Protein AF-A0A925T6B7-F1 (afdb_monomer_lite)

Foldseek 3Di:
DDDDPPVVVVVVCVVVVVDDPDPPVADWDWDDDQFWIWIARPVPRATPDIATPPDPDRPFKDWDDLVRDDPVPSPHDTPIDGHD

Radius of gyration: 17.63 Å; chains: 1; bounding box: 48×32×37 Å

Sequence (84 aa):
MRSGNSLHLALLLLSLGLMKPGRTNGQQKELTNKRVSLKINIAGGAYTHFGFITESINPLSWKLSQKDMPVNNRNGAPFQGHFL

Structure (mmCIF, N/CA/C/O backbone):
data_AF-A0A925T6B7-F1
#
_entry.id   AF-A0A925T6B7-F1
#
loop_
_atom_site.group_PDB
_atom_site.id
_atom_site.type_symbol
_atom_site.label_atom_id
_atom_site.label_alt_id
_atom_site.label_comp_id
_atom_site.label_asym_id
_atom_site.label_entity_id
_atom_site.label_seq_id
_atom_site.pdbx_PDB_ins_code
_atom_site.Cartn_x
_atom_site.Cartn_y
_atom_site.Cartn_z
_atom_site.occupancy
_atom_site.B_iso_or_equiv
_atom_site.auth_seq_id
_atom_site.auth_comp_id
_atom_site.auth_asym_id
_atom_site.auth_atom_id
_atom_site.pdbx_PDB_model_num
ATOM 1 N N . MET A 1 1 ? 36.444 20.805 -1.565 1.00 42.03 1 MET A N 1
ATOM 2 C CA . MET A 1 1 ? 35.954 20.606 -2.949 1.00 42.03 1 MET A CA 1
ATOM 3 C C . MET A 1 1 ? 36.185 19.158 -3.377 1.00 42.03 1 MET A C 1
ATOM 5 O O . MET A 1 1 ? 3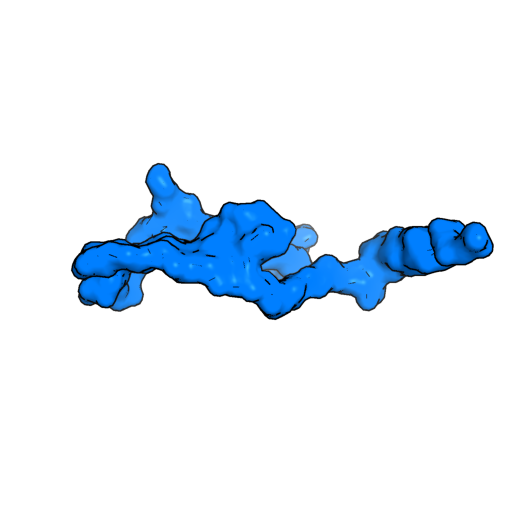7.284 18.832 -3.796 1.00 42.03 1 MET A O 1
ATOM 9 N N . ARG A 1 2 ? 35.198 18.265 -3.222 1.00 50.72 2 ARG A N 1
ATOM 10 C CA . ARG A 1 2 ? 35.219 16.897 -3.783 1.00 50.72 2 ARG A CA 1
ATOM 11 C C . ARG A 1 2 ? 33.777 16.416 -3.998 1.00 50.72 2 ARG A C 1
ATOM 13 O O . ARG A 1 2 ? 33.210 15.823 -3.094 1.00 50.72 2 ARG A O 1
ATOM 20 N N . SER A 1 3 ? 33.176 16.681 -5.161 1.00 52.06 3 SER A N 1
ATOM 21 C CA . SER A 1 3 ? 31.899 16.043 -5.551 1.00 52.06 3 SER A CA 1
ATOM 22 C C . SER A 1 3 ? 31.595 16.140 -7.059 1.00 52.06 3 SER A C 1
ATOM 24 O O . SER A 1 3 ? 30.486 16.487 -7.447 1.00 52.06 3 SER A O 1
ATOM 26 N N . GLY A 1 4 ? 32.572 15.866 -7.929 1.00 51.41 4 GLY A N 1
ATOM 27 C CA . GLY A 1 4 ? 32.334 15.794 -9.384 1.00 51.41 4 GLY A CA 1
ATOM 28 C C . GLY A 1 4 ? 32.090 14.367 -9.888 1.00 51.41 4 GLY A C 1
ATOM 29 O O . GLY A 1 4 ? 31.164 14.109 -10.648 1.00 51.41 4 GLY A O 1
ATOM 30 N N . ASN A 1 5 ? 32.880 13.406 -9.400 1.00 57.56 5 ASN A N 1
ATOM 31 C CA . ASN A 1 5 ? 32.976 12.087 -10.040 1.00 57.56 5 ASN A CA 1
ATOM 32 C C . ASN A 1 5 ? 31.900 11.078 -9.609 1.00 57.56 5 ASN A C 1
ATOM 34 O O . ASN A 1 5 ? 31.678 10.091 -10.302 1.00 57.56 5 ASN A O 1
ATOM 38 N N . SER A 1 6 ? 31.216 11.313 -8.487 1.00 60.28 6 SER A N 1
ATOM 39 C CA . SER A 1 6 ? 30.216 10.369 -7.962 1.00 60.28 6 SER A CA 1
ATOM 40 C C . SER A 1 6 ? 28.901 10.403 -8.758 1.00 60.28 6 SER A C 1
ATOM 42 O O . SER A 1 6 ? 28.267 9.373 -8.975 1.00 60.28 6 SER A O 1
ATOM 44 N N . LEU A 1 7 ? 28.515 11.580 -9.267 1.00 62.06 7 LEU A N 1
ATOM 45 C CA . LEU A 1 7 ? 27.232 11.766 -9.952 1.00 62.06 7 LEU A CA 1
ATOM 46 C C . LEU A 1 7 ? 27.233 11.175 -11.367 1.00 62.06 7 LEU A C 1
ATOM 48 O O . LEU A 1 7 ? 26.249 10.572 -11.785 1.00 62.06 7 LEU A O 1
ATOM 52 N N . HIS A 1 8 ? 28.344 11.315 -12.097 1.00 65.69 8 HIS A N 1
ATOM 53 C CA . HIS A 1 8 ? 28.486 10.738 -13.436 1.00 65.69 8 HIS A CA 1
ATOM 54 C C . HIS A 1 8 ? 28.543 9.213 -13.403 1.00 65.69 8 HIS A C 1
ATOM 56 O O . HIS A 1 8 ? 27.924 8.576 -14.248 1.00 65.69 8 HIS A O 1
ATOM 62 N N . LEU A 1 9 ? 29.198 8.624 -12.399 1.00 65.31 9 LEU A N 1
ATOM 63 C CA . LEU A 1 9 ? 29.225 7.172 -12.238 1.00 65.31 9 LEU A CA 1
ATOM 64 C C . LEU A 1 9 ? 27.831 6.622 -11.901 1.00 65.31 9 LEU A C 1
ATOM 66 O O . LEU A 1 9 ? 27.409 5.631 -12.485 1.00 65.31 9 LEU A O 1
ATOM 70 N N . ALA A 1 10 ? 27.078 7.306 -11.032 1.00 59.16 10 ALA A N 1
ATOM 71 C CA . ALA A 1 10 ? 25.699 6.937 -10.718 1.00 59.16 10 ALA A CA 1
ATOM 72 C C . ALA A 1 10 ? 24.770 7.038 -11.943 1.00 59.16 10 ALA A C 1
ATOM 74 O O . ALA A 1 10 ? 23.982 6.125 -12.183 1.00 59.16 10 ALA A O 1
ATOM 75 N N . LEU A 1 11 ? 24.890 8.101 -12.751 1.00 62.00 11 LEU A N 1
ATOM 76 C CA . LEU A 1 11 ? 24.112 8.257 -13.988 1.00 62.00 11 LEU A CA 1
ATOM 77 C C . LEU A 1 11 ? 24.450 7.180 -15.027 1.00 62.00 11 LEU A C 1
ATOM 79 O O . LEU A 1 11 ? 23.546 6.650 -15.668 1.00 62.00 11 LEU A O 1
ATOM 83 N N . LEU A 1 12 ? 25.734 6.837 -15.165 1.00 67.81 12 LEU A N 1
ATOM 84 C CA . LEU A 1 12 ? 26.199 5.786 -16.071 1.00 67.81 12 LEU A CA 1
ATOM 85 C C . LEU A 1 12 ? 25.702 4.400 -15.625 1.00 67.81 12 LEU A C 1
ATOM 87 O O . LEU A 1 12 ? 25.297 3.583 -16.442 1.00 67.81 12 LEU A O 1
ATOM 91 N N . LEU A 1 13 ? 25.681 4.133 -14.317 1.00 57.56 13 LEU A N 1
ATOM 92 C CA . LEU A 1 13 ? 25.164 2.877 -13.765 1.00 57.56 13 LEU A CA 1
ATOM 93 C C . LEU A 1 13 ? 23.633 2.771 -13.884 1.00 57.56 13 LEU A C 1
ATOM 95 O O . LEU A 1 13 ? 23.118 1.669 -14.078 1.00 57.56 13 LEU A O 1
ATOM 99 N N . LEU A 1 14 ? 22.908 3.893 -13.810 1.00 54.84 14 LEU A N 1
ATOM 100 C CA . LEU A 1 14 ? 21.466 3.971 -14.082 1.00 54.84 14 LEU A CA 1
ATOM 101 C C . LEU A 1 14 ? 21.151 3.748 -15.570 1.00 54.84 14 LEU A C 1
ATOM 103 O O . LEU A 1 14 ? 20.228 2.997 -15.881 1.00 54.84 14 LEU A O 1
ATOM 107 N N . SER A 1 15 ? 21.924 4.342 -16.488 1.00 61.16 15 SER A N 1
ATOM 108 C CA . SER A 1 15 ? 21.717 4.173 -17.936 1.00 61.16 15 SER A CA 1
ATOM 109 C C . SER A 1 15 ? 22.096 2.776 -18.439 1.00 61.16 15 SER A C 1
ATOM 111 O O . SER A 1 15 ? 21.470 2.272 -19.367 1.00 61.16 15 SER A O 1
ATOM 113 N N . LEU A 1 16 ? 23.060 2.118 -17.787 1.00 66.38 16 LEU A N 1
ATOM 114 C CA . LEU A 1 16 ? 23.450 0.728 -18.053 1.00 66.38 16 LEU A CA 1
ATOM 115 C C . LEU A 1 16 ? 22.559 -0.307 -17.337 1.00 66.38 16 LEU A C 1
ATOM 117 O O . LEU A 1 16 ? 22.796 -1.507 -17.463 1.00 66.38 16 LEU A O 1
ATOM 121 N N . GLY A 1 17 ? 21.560 0.123 -16.555 1.00 49.59 17 GLY A N 1
ATOM 122 C CA . GLY A 1 17 ? 20.675 -0.772 -15.794 1.00 49.59 17 GLY A CA 1
ATOM 123 C C . GLY A 1 17 ? 21.358 -1.538 -14.649 1.00 49.59 17 GLY A C 1
ATOM 124 O O . GLY A 1 17 ? 20.743 -2.420 -14.048 1.00 49.59 17 GLY A O 1
ATOM 125 N N . LEU A 1 18 ? 22.611 -1.199 -14.328 1.00 53.59 18 LEU A N 1
ATOM 126 C CA . LEU A 1 18 ? 23.421 -1.790 -13.254 1.00 53.59 18 LEU A CA 1
ATOM 127 C C . LEU A 1 18 ? 23.054 -1.229 -11.869 1.00 53.59 18 LEU A C 1
ATOM 129 O O . LEU A 1 18 ? 23.333 -1.855 -10.850 1.00 53.59 18 LEU A O 1
ATOM 133 N N . MET A 1 19 ? 22.372 -0.081 -11.829 1.00 38.50 19 MET A N 1
ATOM 134 C CA . MET A 1 19 ? 21.654 0.433 -10.664 1.00 38.50 19 MET A CA 1
ATOM 135 C C . MET A 1 19 ? 20.154 0.435 -10.952 1.00 38.50 19 MET A C 1
ATOM 137 O O . MET A 1 19 ? 19.647 1.270 -11.698 1.00 38.50 19 MET A O 1
ATOM 141 N N . LYS A 1 20 ? 19.410 -0.461 -10.299 1.00 52.25 20 LYS A N 1
ATOM 142 C CA . LYS A 1 20 ? 17.971 -0.248 -10.106 1.00 52.25 20 LYS A CA 1
ATOM 143 C C . LYS A 1 20 ? 17.827 0.843 -9.045 1.00 52.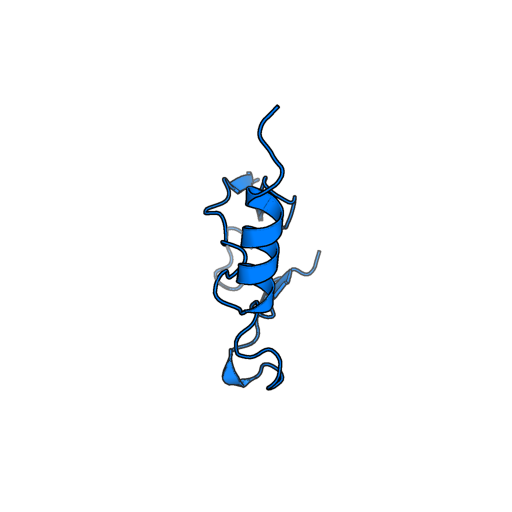25 20 LYS A C 1
ATOM 145 O O . LYS A 1 20 ? 18.562 0.762 -8.057 1.00 52.25 20 LYS A O 1
ATOM 150 N N . PRO A 1 21 ? 16.929 1.839 -9.195 1.00 50.03 21 PRO A N 1
ATOM 151 C CA . PRO A 1 21 ? 16.621 2.739 -8.093 1.00 50.03 21 PRO A CA 1
ATOM 152 C C . PRO A 1 21 ? 16.277 1.854 -6.903 1.00 50.03 21 PRO A C 1
ATOM 154 O O . PRO A 1 21 ? 15.325 1.070 -6.948 1.00 50.03 21 PRO A O 1
ATOM 157 N N . GLY A 1 22 ? 17.150 1.884 -5.897 1.00 46.19 22 GLY A N 1
ATOM 158 C CA . GLY A 1 22 ? 16.977 1.074 -4.714 1.00 46.19 22 GLY A CA 1
ATOM 159 C C . GLY A 1 22 ? 15.607 1.421 -4.171 1.00 46.19 22 GLY A C 1
ATOM 160 O O . GLY A 1 22 ? 15.344 2.583 -3.860 1.00 46.19 22 GLY A O 1
ATOM 161 N N . ARG A 1 23 ? 14.722 0.425 -4.078 1.00 52.66 23 ARG A N 1
ATOM 162 C CA . ARG A 1 23 ? 13.615 0.503 -3.138 1.00 52.66 23 ARG A CA 1
ATOM 163 C C . ARG A 1 23 ? 14.313 0.651 -1.801 1.00 52.66 23 ARG A C 1
ATOM 165 O O . ARG A 1 23 ? 14.764 -0.339 -1.229 1.00 52.66 23 ARG A O 1
ATOM 172 N N . THR A 1 24 ? 14.501 1.892 -1.359 1.00 49.59 24 THR A N 1
ATOM 173 C CA . THR A 1 24 ? 14.880 2.141 0.017 1.00 49.59 24 THR A CA 1
ATOM 174 C C . THR A 1 24 ? 13.880 1.330 0.819 1.00 49.59 24 THR A C 1
ATOM 176 O O . THR A 1 24 ? 12.686 1.282 0.487 1.00 49.59 24 THR A O 1
ATOM 179 N N . ASN A 1 25 ? 14.366 0.610 1.822 1.00 55.69 25 ASN A N 1
ATOM 180 C CA . ASN A 1 25 ? 13.501 0.082 2.862 1.00 55.69 25 ASN A CA 1
ATOM 181 C C . ASN A 1 25 ? 13.007 1.326 3.622 1.00 55.69 25 ASN A C 1
ATOM 183 O O . ASN A 1 25 ? 13.524 1.695 4.670 1.00 55.69 25 ASN A O 1
ATOM 187 N N . GLY A 1 26 ? 12.185 2.117 2.927 1.00 62.62 26 GLY A N 1
ATOM 188 C CA . GLY A 1 26 ? 11.877 3.489 3.242 1.00 62.62 26 GLY A CA 1
ATOM 189 C C . GLY A 1 26 ? 11.055 3.413 4.491 1.00 62.62 26 GLY A C 1
ATOM 190 O O . GLY A 1 26 ? 10.041 2.712 4.500 1.00 62.62 26 GLY A O 1
ATOM 191 N N . GLN A 1 27 ? 11.536 4.064 5.545 1.00 82.06 27 GLN A N 1
ATOM 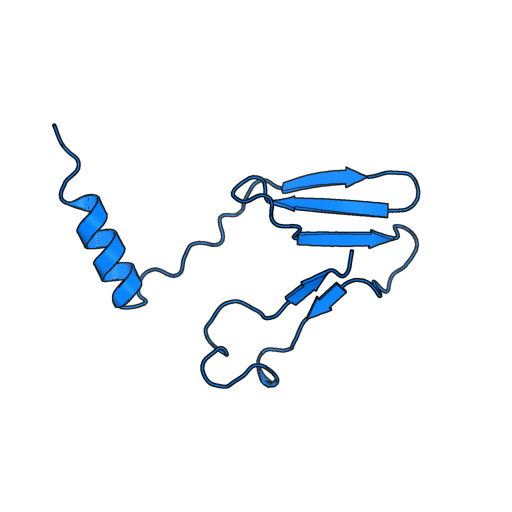192 C CA . GLN A 1 27 ? 10.789 4.181 6.781 1.00 82.06 27 GLN A CA 1
ATOM 193 C C . GLN A 1 27 ? 9.337 4.525 6.427 1.00 82.06 27 GLN A C 1
ATOM 195 O O . GLN A 1 27 ? 9.063 5.466 5.679 1.00 82.06 27 GLN A O 1
ATOM 200 N N . GLN A 1 28 ? 8.413 3.682 6.869 1.00 90.25 28 GLN A N 1
ATOM 201 C CA . GLN A 1 28 ? 6.997 3.895 6.627 1.00 90.25 28 GLN A CA 1
ATOM 202 C C . GLN A 1 28 ? 6.392 4.548 7.856 1.00 90.25 28 GLN A C 1
ATOM 204 O O . GLN A 1 28 ? 6.721 4.188 8.988 1.00 90.25 28 GLN A O 1
ATOM 209 N N . LYS A 1 29 ? 5.489 5.497 7.629 1.00 93.56 29 LYS A N 1
ATOM 210 C CA . LYS A 1 29 ? 4.597 5.990 8.669 1.00 93.56 29 LYS A CA 1
ATOM 211 C C . LYS A 1 29 ? 3.237 5.345 8.469 1.00 93.56 29 LYS A C 1
ATOM 213 O O . LYS A 1 29 ? 2.712 5.344 7.357 1.00 93.56 29 LYS A O 1
ATOM 218 N N . GLU A 1 30 ? 2.690 4.802 9.546 1.00 94.06 30 GLU A N 1
ATOM 219 C CA . GLU A 1 30 ? 1.331 4.280 9.576 1.00 94.06 30 GLU A CA 1
ATOM 220 C C . GLU A 1 30 ? 0.423 5.272 10.303 1.00 94.06 30 GLU A C 1
ATOM 222 O O . GLU A 1 30 ? 0.749 5.749 11.392 1.00 94.06 30 GLU A O 1
ATOM 227 N N . LEU A 1 31 ? -0.700 5.595 9.668 1.00 93.31 31 LEU A N 1
ATOM 228 C CA . LEU A 1 31 ? -1.810 6.337 10.244 1.00 93.31 31 LEU A CA 1
ATOM 229 C C . LEU A 1 31 ? -2.986 5.373 10.341 1.00 93.31 31 LEU A C 1
ATOM 231 O O . LEU A 1 31 ? -3.355 4.741 9.354 1.00 93.31 31 LEU A O 1
ATOM 235 N N . THR A 1 32 ? -3.569 5.247 11.526 1.00 95.25 32 THR A N 1
ATOM 236 C CA . THR A 1 32 ? -4.635 4.277 11.774 1.00 95.25 32 THR A CA 1
ATOM 237 C C . THR A 1 32 ? -5.736 4.883 12.630 1.00 95.25 32 THR A C 1
ATOM 239 O O . THR A 1 32 ? -5.487 5.745 13.476 1.00 95.25 32 THR A O 1
ATOM 242 N N . ASN A 1 33 ? -6.967 4.437 12.403 1.00 93.75 33 ASN A N 1
ATOM 243 C CA . ASN A 1 33 ? -8.095 4.669 13.297 1.00 93.75 33 ASN A CA 1
ATOM 244 C C . ASN A 1 33 ? -8.823 3.338 13.557 1.00 93.75 33 ASN A C 1
ATOM 246 O O . ASN A 1 33 ? -8.305 2.276 13.252 1.00 93.75 33 ASN A O 1
ATOM 250 N N . LYS A 1 34 ? -10.034 3.356 14.126 1.00 95.12 34 LYS A N 1
ATOM 251 C CA . LYS A 1 34 ? -10.775 2.114 14.430 1.00 95.12 34 LYS A CA 1
ATOM 252 C C . LYS A 1 34 ? -11.282 1.347 13.196 1.00 95.12 34 LYS A C 1
ATOM 254 O O . LYS A 1 34 ? -11.813 0.255 13.354 1.00 95.12 34 LYS A O 1
ATOM 259 N N . ARG A 1 35 ? -11.202 1.927 11.996 1.00 92.00 35 ARG A N 1
ATOM 260 C CA . ARG A 1 35 ? -11.797 1.396 10.759 1.00 92.00 35 ARG A CA 1
ATOM 261 C C . ARG A 1 35 ? -10.778 1.170 9.647 1.00 92.00 35 ARG A C 1
ATOM 263 O O . ARG A 1 35 ? -10.924 0.196 8.918 1.00 92.00 35 ARG A O 1
ATOM 270 N N . VAL A 1 36 ? -9.782 2.043 9.503 1.00 91.31 36 VAL A N 1
ATOM 271 C CA . VAL A 1 36 ? -8.841 2.040 8.373 1.00 91.31 36 VAL A CA 1
ATOM 272 C C . VAL A 1 36 ? -7.387 2.195 8.814 1.00 91.31 36 VAL A C 1
ATOM 274 O O . VAL A 1 36 ? -7.105 2.839 9.827 1.00 91.31 36 VAL A O 1
ATOM 277 N N . SER A 1 37 ? -6.477 1.647 8.007 1.00 91.88 37 SER A N 1
ATOM 278 C CA . SER A 1 37 ? -5.027 1.855 8.086 1.00 91.88 37 SER A CA 1
ATOM 279 C C . SER A 1 37 ? -4.500 2.419 6.763 1.00 91.88 37 SER A C 1
ATOM 281 O O . SER A 1 37 ? -4.862 1.951 5.681 1.00 91.88 37 SER A O 1
ATOM 283 N N . LEU A 1 38 ? -3.631 3.426 6.861 1.00 90.69 38 LEU A N 1
ATOM 284 C CA . LEU A 1 38 ? -2.900 4.047 5.762 1.00 90.69 38 LEU A CA 1
ATOM 285 C C . LEU A 1 38 ? -1.396 3.957 6.046 1.00 90.69 38 LEU A C 1
ATOM 287 O O . LEU A 1 38 ? -0.936 4.407 7.096 1.00 90.69 38 LEU A O 1
ATOM 291 N N . LYS A 1 39 ? -0.614 3.448 5.090 1.00 91.19 39 LYS A N 1
ATOM 292 C CA . LYS A 1 39 ? 0.856 3.445 5.147 1.00 91.19 39 LYS A CA 1
ATOM 293 C C . LYS A 1 39 ? 1.436 4.343 4.072 1.00 91.19 39 LYS A C 1
ATOM 295 O O . LYS A 1 39 ? 1.038 4.288 2.908 1.00 91.19 39 LYS A O 1
ATOM 300 N N . ILE A 1 40 ? 2.405 5.153 4.480 1.00 89.88 40 ILE A N 1
ATOM 301 C CA . ILE A 1 40 ? 3.045 6.166 3.645 1.00 89.88 40 ILE A CA 1
ATOM 302 C C . ILE A 1 40 ? 4.554 5.953 3.701 1.00 89.88 40 ILE A C 1
ATOM 304 O O . ILE A 1 40 ? 5.135 5.861 4.783 1.00 89.88 40 ILE A O 1
ATOM 308 N N . ASN A 1 41 ? 5.204 5.890 2.542 1.00 88.00 41 ASN A N 1
ATOM 309 C CA . ASN A 1 41 ? 6.659 5.932 2.457 1.00 88.00 41 ASN A CA 1
ATOM 310 C C . ASN A 1 41 ? 7.143 7.371 2.680 1.00 88.00 41 ASN A C 1
ATOM 312 O O . ASN A 1 41 ? 6.828 8.254 1.882 1.00 88.00 41 ASN A O 1
ATOM 316 N N . ILE A 1 42 ? 7.941 7.615 3.723 1.00 88.81 42 ILE A N 1
ATOM 317 C CA . ILE A 1 42 ? 8.375 8.982 4.054 1.00 88.81 42 ILE A CA 1
ATOM 318 C C . ILE A 1 42 ? 9.396 9.554 3.064 1.00 88.81 42 ILE A C 1
ATOM 320 O O . ILE A 1 42 ? 9.536 10.767 2.978 1.00 88.81 42 ILE A O 1
ATOM 324 N N . ALA A 1 43 ? 10.092 8.709 2.296 1.00 83.94 43 ALA A N 1
ATOM 325 C CA . ALA A 1 43 ? 11.111 9.162 1.349 1.00 83.94 43 ALA A CA 1
ATOM 326 C C . ALA A 1 43 ? 10.520 9.849 0.102 1.00 83.94 43 ALA A C 1
ATOM 328 O O . ALA A 1 43 ? 11.252 10.503 -0.633 1.00 83.94 43 ALA A O 1
ATOM 329 N N . GLY A 1 44 ? 9.214 9.702 -0.148 1.00 79.62 44 GLY A N 1
ATOM 330 C CA . GLY A 1 44 ? 8.560 10.296 -1.320 1.00 79.62 44 GLY A CA 1
ATOM 331 C C . GLY A 1 44 ? 7.059 10.536 -1.177 1.00 79.62 44 GLY A C 1
ATOM 332 O O . GLY A 1 44 ? 6.396 10.780 -2.176 1.00 79.62 44 GLY A O 1
ATOM 333 N N . GLY A 1 45 ? 6.498 10.405 0.029 1.00 82.69 45 GLY A N 1
ATOM 334 C CA . GLY A 1 45 ? 5.071 10.615 0.293 1.00 82.69 45 GLY A CA 1
ATOM 335 C C . GLY A 1 45 ? 4.132 9.599 -0.368 1.00 82.69 45 GLY A C 1
ATOM 336 O O . GLY A 1 45 ? 2.918 9.744 -0.274 1.00 82.69 45 GLY A O 1
ATOM 337 N N . ALA A 1 46 ? 4.668 8.571 -1.030 1.00 84.25 46 ALA A N 1
ATOM 338 C CA . ALA A 1 46 ? 3.869 7.586 -1.743 1.00 84.25 46 ALA A CA 1
ATOM 339 C C . ALA A 1 46 ? 3.043 6.742 -0.766 1.00 84.25 46 ALA A C 1
ATOM 341 O O . ALA A 1 46 ? 3.587 6.166 0.184 1.00 84.25 46 ALA A O 1
ATOM 342 N N . TYR A 1 47 ? 1.745 6.620 -1.035 1.00 87.12 47 TYR A N 1
ATOM 343 C CA . TYR A 1 47 ? 0.881 5.685 -0.325 1.00 87.12 47 TYR A CA 1
ATOM 344 C C . TYR A 1 47 ? 1.221 4.267 -0.762 1.00 87.12 47 TYR A C 1
ATOM 346 O O . TYR A 1 47 ? 1.240 3.951 -1.950 1.00 87.12 47 TYR A O 1
ATOM 354 N N . THR A 1 48 ? 1.550 3.427 0.212 1.00 84.12 48 THR A N 1
ATOM 355 C CA . THR A 1 48 ? 1.964 2.039 -0.014 1.00 84.12 48 THR A CA 1
ATOM 356 C C . THR A 1 48 ? 0.914 1.037 0.446 1.00 84.12 48 THR A C 1
ATOM 358 O O . THR A 1 48 ? 1.030 -0.149 0.131 1.00 84.12 48 THR A O 1
ATOM 361 N N . HIS A 1 49 ? -0.079 1.497 1.210 1.00 86.75 49 HIS A N 1
ATOM 362 C CA . HIS A 1 49 ? -1.231 0.719 1.641 1.00 86.75 49 HIS A CA 1
ATOM 363 C C . HIS A 1 49 ? -2.362 1.648 2.084 1.00 86.75 49 HIS A C 1
ATOM 365 O O . HIS A 1 49 ? -2.101 2.566 2.853 1.00 86.75 49 HIS A O 1
ATOM 371 N N . PHE A 1 50 ? -3.602 1.361 1.692 1.00 88.69 50 PHE A N 1
ATOM 372 C CA . PHE A 1 50 ? -4.808 1.918 2.311 1.00 88.69 50 PHE A CA 1
ATOM 373 C C . PHE A 1 50 ? -5.870 0.829 2.382 1.00 88.69 50 PHE A C 1
ATOM 375 O O . PHE A 1 50 ? -6.196 0.288 1.331 1.00 88.69 50 PHE A O 1
ATOM 382 N N . GLY A 1 51 ? -6.400 0.491 3.558 1.00 89.50 51 GLY A N 1
ATOM 383 C CA . GLY A 1 51 ? -7.384 -0.589 3.692 1.00 89.50 51 GLY A CA 1
ATOM 384 C C . GLY A 1 51 ? -8.199 -0.546 4.983 1.0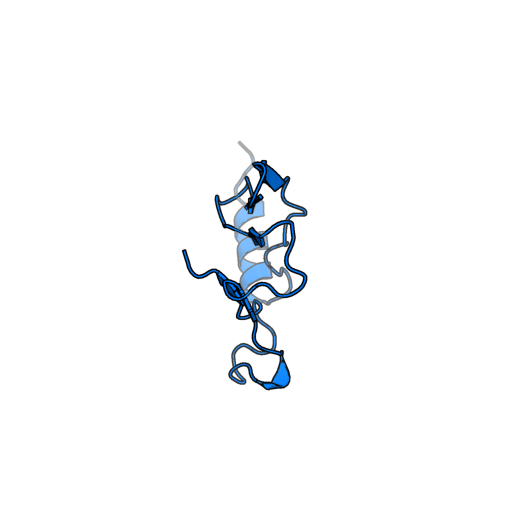0 89.50 51 GLY A C 1
ATOM 385 O O . GLY A 1 51 ? -7.852 0.161 5.931 1.00 89.50 51 GLY A O 1
ATOM 386 N N . PHE A 1 52 ? -9.290 -1.315 5.011 1.00 90.69 52 PHE A N 1
ATOM 387 C CA . PHE A 1 52 ? -10.123 -1.506 6.199 1.00 90.69 52 PHE A CA 1
ATOM 388 C C . PHE A 1 52 ? -9.515 -2.558 7.130 1.00 90.69 52 PHE A C 1
ATOM 390 O O . PHE A 1 52 ? -8.983 -3.563 6.672 1.00 90.69 52 PHE A O 1
ATOM 397 N N . ILE A 1 53 ? -9.610 -2.340 8.441 1.00 89.12 53 ILE A N 1
ATOM 398 C CA . ILE A 1 53 ? -8.980 -3.207 9.453 1.00 89.12 53 ILE A CA 1
ATOM 399 C C . ILE A 1 53 ? -9.690 -4.560 9.568 1.00 89.12 53 ILE A C 1
ATOM 401 O O . ILE A 1 53 ? -9.053 -5.569 9.857 1.00 89.12 53 ILE A O 1
ATOM 405 N N . THR A 1 54 ? -11.006 -4.586 9.360 1.00 88.31 54 THR A N 1
ATOM 406 C CA . THR A 1 54 ? -11.838 -5.788 9.524 1.00 88.31 54 THR A CA 1
ATOM 407 C C . THR A 1 54 ? -11.939 -6.636 8.263 1.00 88.31 54 THR A C 1
ATOM 409 O O . THR A 1 54 ? -12.387 -7.776 8.338 1.00 88.31 54 THR A O 1
ATOM 412 N N . GLU A 1 55 ? -11.530 -6.100 7.113 1.00 86.00 55 GLU A N 1
ATOM 413 C CA . GLU A 1 55 ? -11.713 -6.751 5.821 1.00 86.00 55 GLU A CA 1
ATOM 414 C C . GLU A 1 55 ? -10.417 -7.421 5.371 1.00 86.00 55 GLU A C 1
ATOM 416 O O . GLU A 1 55 ? -9.359 -6.798 5.294 1.00 86.00 55 GLU A O 1
ATOM 421 N N . SER A 1 56 ? -10.502 -8.705 5.025 1.00 80.19 56 SER A N 1
ATOM 422 C CA . SER A 1 56 ? -9.370 -9.439 4.445 1.00 80.19 56 SER A CA 1
ATOM 423 C C . SER A 1 56 ? -9.106 -9.045 2.989 1.00 80.19 56 SER A C 1
ATOM 425 O O . SER A 1 56 ? -7.978 -9.149 2.503 1.00 80.19 56 SER A O 1
ATOM 427 N N . ILE A 1 57 ? -10.144 -8.570 2.296 1.00 82.81 57 ILE A N 1
ATOM 428 C CA . ILE A 1 57 ? -10.083 -8.097 0.918 1.00 82.81 57 ILE A CA 1
ATOM 429 C C . ILE A 1 57 ? -10.066 -6.576 0.935 1.00 82.81 57 ILE A C 1
ATOM 431 O O . ILE A 1 57 ? -10.904 -5.929 1.555 1.00 82.81 57 ILE A O 1
ATOM 435 N N . ASN A 1 58 ? -9.119 -6.003 0.202 1.00 81.56 58 ASN A N 1
ATOM 436 C CA . ASN A 1 58 ? -8.996 -4.566 0.061 1.00 81.56 58 ASN A CA 1
ATOM 437 C C . ASN A 1 58 ? -9.518 -4.125 -1.315 1.00 81.56 58 ASN A C 1
ATOM 439 O O . ASN A 1 58 ? -8.750 -4.160 -2.280 1.00 81.56 58 ASN A O 1
ATOM 443 N N . PRO A 1 59 ? -10.789 -3.693 -1.430 1.00 79.56 59 PRO A N 1
ATOM 444 C CA . PRO A 1 59 ? -11.365 -3.293 -2.715 1.00 79.56 59 PRO A CA 1
ATOM 445 C C . PRO A 1 59 ? -10.746 -2.002 -3.269 1.00 79.56 59 PRO A C 1
ATOM 447 O O . PRO A 1 59 ? -10.989 -1.643 -4.416 1.00 79.56 59 PRO A O 1
ATOM 450 N N . LEU A 1 60 ? -9.945 -1.299 -2.466 1.00 83.19 60 LEU A N 1
ATOM 451 C CA . LEU A 1 60 ? -9.338 -0.019 -2.812 1.00 83.19 60 LEU A CA 1
ATOM 452 C C . LEU A 1 60 ? -7.906 -0.169 -3.317 1.00 83.19 60 LEU A C 1
ATOM 454 O O . LEU A 1 60 ? -7.258 0.829 -3.603 1.00 83.19 60 LEU A O 1
ATOM 458 N N . SER A 1 61 ? -7.388 -1.392 -3.426 1.00 85.31 61 SER A N 1
ATOM 459 C CA . SER A 1 61 ? -6.040 -1.653 -3.925 1.00 85.31 61 SER A CA 1
ATOM 460 C C . SER A 1 61 ? -6.082 -2.527 -5.164 1.00 85.31 61 SER A C 1
ATOM 462 O O . SER A 1 61 ? -6.829 -3.498 -5.232 1.00 85.31 61 SER A O 1
ATOM 464 N N . TRP A 1 62 ? -5.221 -2.220 -6.127 1.00 88.31 62 TRP A N 1
ATOM 465 C CA . TRP A 1 62 ? -5.061 -3.031 -7.325 1.00 88.31 62 TRP A CA 1
ATOM 466 C C . TRP A 1 62 ? -3.586 -3.300 -7.591 1.00 88.31 62 TRP A C 1
ATOM 468 O O . TRP A 1 62 ? -2.698 -2.527 -7.223 1.00 88.31 62 TRP A O 1
ATOM 478 N N . LYS A 1 63 ? -3.323 -4.434 -8.235 1.00 88.75 63 LYS A N 1
ATOM 479 C CA . LYS A 1 63 ? -1.989 -4.848 -8.646 1.00 88.75 63 LYS A CA 1
ATOM 480 C C . LYS A 1 63 ? -2.105 -5.759 -9.853 1.00 88.75 63 LYS A C 1
ATOM 482 O O . LYS A 1 63 ? -2.900 -6.694 -9.841 1.00 88.75 63 LYS A O 1
ATOM 487 N N . LEU A 1 64 ? -1.281 -5.514 -10.863 1.00 91.44 64 LEU A N 1
ATOM 488 C CA . LEU A 1 64 ? -1.135 -6.434 -11.982 1.00 91.44 64 LEU A CA 1
ATOM 489 C C . LEU A 1 64 ? -0.062 -7.469 -11.672 1.00 91.44 64 LEU A C 1
ATOM 491 O O . LEU A 1 64 ? 0.976 -7.171 -11.068 1.00 91.44 64 LEU A O 1
ATOM 495 N N . SER A 1 65 ? -0.308 -8.704 -12.100 1.00 91.69 65 SER A N 1
ATOM 496 C CA . SER A 1 65 ? 0.730 -9.722 -12.084 1.00 91.69 65 SER A CA 1
ATOM 497 C C . SER A 1 65 ? 1.757 -9.420 -13.180 1.00 91.69 65 SER A C 1
ATOM 499 O O . SER A 1 65 ? 1.448 -8.781 -14.184 1.00 91.69 65 SER A O 1
ATOM 501 N N . GLN A 1 66 ? 2.998 -9.873 -13.005 1.00 91.50 66 GLN A N 1
ATOM 502 C CA . GLN A 1 66 ? 4.083 -9.549 -13.938 1.00 91.50 66 GLN A CA 1
ATOM 503 C C . GLN A 1 66 ? 3.803 -10.034 -15.372 1.00 91.50 66 GLN A C 1
ATOM 505 O O . GLN A 1 66 ? 4.205 -9.377 -16.328 1.00 91.50 66 GLN A O 1
ATOM 510 N N . LYS A 1 67 ? 3.077 -11.148 -15.537 1.00 93.56 67 LYS A N 1
ATOM 511 C CA . LYS A 1 67 ? 2.673 -11.668 -16.857 1.00 93.56 67 LYS A CA 1
ATOM 512 C C . LYS A 1 67 ? 1.690 -10.741 -17.586 1.00 93.56 67 LYS A C 1
ATOM 514 O O . LYS A 1 67 ? 1.756 -10.652 -18.812 1.00 93.56 67 LYS A O 1
ATOM 519 N N . ASP A 1 68 ? 0.856 -10.023 -16.834 1.00 95.12 68 ASP A N 1
ATOM 520 C CA . ASP A 1 68 ? -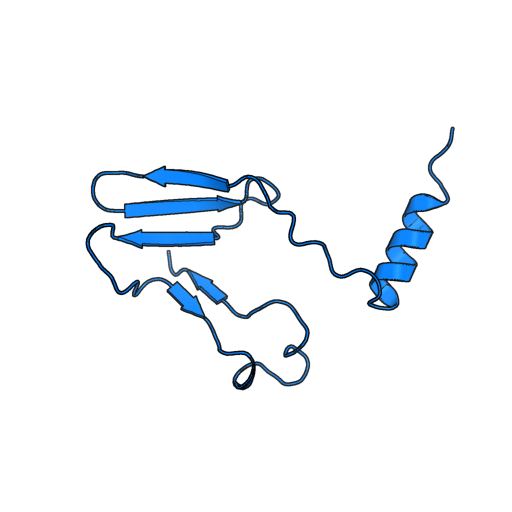0.195 -9.143 -17.358 1.00 95.12 68 ASP A CA 1
ATOM 521 C C . ASP A 1 68 ? 0.326 -7.719 -17.622 1.00 95.12 68 ASP A C 1
ATOM 523 O O . ASP A 1 68 ? -0.368 -6.896 -18.214 1.00 95.12 68 ASP A O 1
ATOM 527 N N . MET A 1 69 ? 1.558 -7.410 -17.201 1.00 94.12 69 MET A N 1
ATOM 528 C CA . MET A 1 69 ? 2.196 -6.129 -17.503 1.00 94.12 69 MET A CA 1
ATOM 529 C C . MET A 1 69 ? 2.613 -6.058 -18.984 1.00 94.12 69 MET A C 1
ATOM 531 O O . MET A 1 69 ? 3.060 -7.074 -19.543 1.00 94.12 69 MET A O 1
ATOM 535 N N . PRO A 1 70 ? 2.557 -4.860 -19.607 1.00 91.00 70 PRO A N 1
ATOM 536 C CA . PRO A 1 70 ? 3.123 -4.618 -20.932 1.00 91.00 70 PRO A CA 1
ATOM 537 C C . PRO A 1 70 ? 4.568 -5.115 -21.023 1.00 91.00 70 PRO A C 1
ATOM 539 O O . PRO A 1 70 ? 5.342 -4.956 -20.078 1.00 91.00 70 PRO A O 1
ATOM 542 N N . VAL A 1 71 ? 4.944 -5.722 -22.155 1.00 92.06 71 VAL A N 1
ATOM 543 C CA . VAL A 1 71 ? 6.240 -6.415 -22.323 1.00 92.06 71 VAL A CA 1
ATOM 544 C C . VAL A 1 71 ? 7.427 -5.513 -21.972 1.00 92.06 71 VAL A C 1
ATOM 546 O O . VAL A 1 71 ? 8.342 -5.947 -21.275 1.00 92.06 71 VAL A O 1
ATOM 549 N N . ASN A 1 72 ? 7.375 -4.244 -22.377 1.00 91.50 72 ASN A N 1
ATOM 550 C CA . ASN A 1 72 ? 8.400 -3.238 -22.094 1.00 91.50 72 ASN A CA 1
ATOM 551 C C . ASN A 1 72 ? 8.527 -2.863 -20.603 1.00 91.50 72 ASN A C 1
ATOM 553 O O . ASN A 1 72 ? 9.510 -2.234 -20.228 1.00 91.50 72 ASN A O 1
ATOM 557 N N . ASN A 1 73 ? 7.577 -3.255 -19.751 1.00 89.38 73 ASN A N 1
ATOM 558 C CA . ASN A 1 73 ? 7.545 -2.905 -18.332 1.00 89.38 73 ASN A CA 1
ATOM 559 C C . ASN A 1 73 ? 7.659 -4.119 -17.392 1.00 89.38 73 ASN A C 1
ATOM 561 O O . ASN A 1 73 ? 7.708 -3.958 -16.173 1.00 89.38 73 ASN A O 1
ATOM 565 N N . ARG A 1 74 ? 7.760 -5.345 -17.926 1.00 89.69 74 ARG A N 1
ATOM 566 C CA . ARG A 1 74 ? 7.851 -6.578 -17.117 1.00 89.69 74 ARG A CA 1
ATOM 567 C C . ARG A 1 74 ? 9.089 -6.652 -16.222 1.00 89.69 74 ARG A C 1
ATOM 569 O O . ARG A 1 74 ? 9.055 -7.345 -15.210 1.00 89.69 74 ARG A O 1
ATOM 576 N N . ASN A 1 75 ? 10.160 -5.945 -16.581 1.00 87.56 75 ASN A N 1
ATOM 577 C CA . ASN A 1 75 ? 11.398 -5.845 -15.794 1.00 87.56 75 ASN A CA 1
ATOM 578 C C . ASN A 1 75 ? 11.492 -4.539 -14.982 1.00 87.56 75 ASN A C 1
ATOM 580 O O . ASN A 1 75 ? 12.512 -4.290 -14.336 1.00 87.56 75 ASN A O 1
ATOM 584 N N . GLY A 1 76 ? 10.456 -3.699 -15.051 1.00 85.88 76 GLY A N 1
ATOM 585 C CA . GLY A 1 76 ? 10.391 -2.391 -14.412 1.00 85.88 76 GLY A CA 1
ATOM 586 C C . GLY A 1 76 ? 9.705 -2.416 -13.047 1.00 85.88 76 GLY A C 1
ATOM 587 O O . GLY A 1 76 ? 9.644 -3.436 -12.358 1.00 85.88 76 GLY A O 1
ATOM 588 N N . ALA A 1 77 ? 9.190 -1.253 -12.648 1.00 83.06 77 ALA A N 1
ATOM 589 C CA . ALA A 1 77 ? 8.406 -1.119 -11.429 1.00 83.06 77 ALA A CA 1
ATOM 590 C C . ALA A 1 77 ? 7.051 -1.844 -11.560 1.00 83.06 77 ALA A C 1
ATOM 592 O O . ALA A 1 77 ? 6.447 -1.828 -12.637 1.00 83.06 77 ALA A O 1
ATOM 593 N N . PRO A 1 78 ? 6.547 -2.457 -10.476 1.00 85.06 78 PRO A N 1
ATOM 594 C CA . PRO A 1 78 ? 5.258 -3.129 -10.499 1.00 85.06 78 PRO A CA 1
ATOM 595 C C . PRO A 1 78 ? 4.117 -2.137 -10.744 1.00 85.06 78 PRO A C 1
ATOM 597 O O . PRO A 1 78 ? 4.074 -1.071 -10.132 1.00 85.06 78 PRO A O 1
ATOM 600 N N . PHE A 1 79 ? 3.161 -2.525 -11.587 1.00 88.12 79 PHE A N 1
ATOM 601 C CA . PHE A 1 79 ? 1.908 -1.793 -11.771 1.00 88.12 79 PHE A CA 1
ATOM 602 C C . PHE A 1 79 ? 0.968 -2.120 -10.612 1.00 88.12 79 PHE A C 1
ATOM 604 O O . PHE A 1 79 ? 0.440 -3.230 -10.513 1.00 88.12 79 PHE A O 1
ATOM 611 N N . GLN A 1 80 ? 0.822 -1.163 -9.705 1.00 87.44 80 GLN A N 1
ATOM 612 C CA . GLN A 1 80 ? -0.020 -1.253 -8.519 1.00 87.44 80 GLN A CA 1
ATOM 613 C C . GLN A 1 80 ? -0.436 0.150 -8.074 1.00 87.44 80 GLN A C 1
ATOM 615 O O . GLN A 1 80 ? 0.257 1.124 -8.377 1.00 87.44 80 GLN A O 1
ATOM 620 N N . GLY A 1 81 ? -1.521 0.243 -7.314 1.00 84.62 81 GLY A N 1
ATOM 621 C CA . GLY A 1 81 ? -1.993 1.513 -6.780 1.00 84.62 81 GLY A CA 1
ATOM 622 C C . GLY A 1 81 ? -3.151 1.361 -5.803 1.00 84.62 81 GLY A C 1
ATOM 623 O O . GLY A 1 81 ? -3.569 0.248 -5.472 1.00 84.62 81 GLY A O 1
ATOM 624 N N . HIS A 1 82 ? -3.659 2.511 -5.362 1.00 84.00 82 HIS A N 1
ATOM 625 C CA . HIS A 1 82 ? -4.799 2.629 -4.462 1.00 84.00 82 HIS A CA 1
ATOM 626 C C . HIS A 1 82 ? -5.816 3.620 -5.043 1.00 84.00 82 HIS A C 1
ATOM 628 O O . HIS A 1 82 ? -5.413 4.638 -5.605 1.00 84.00 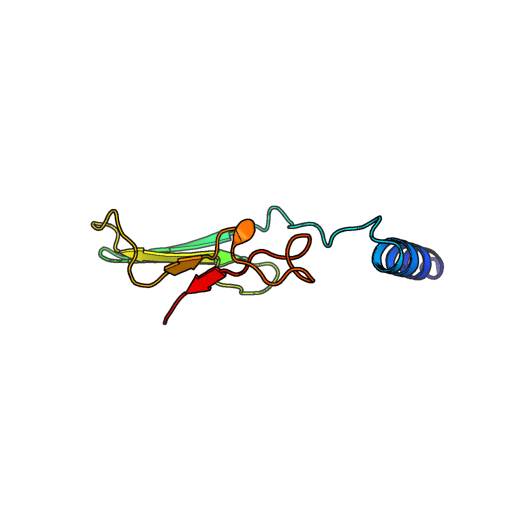82 HIS A O 1
ATOM 634 N N . PHE A 1 83 ? -7.109 3.327 -4.917 1.00 77.06 83 PHE A N 1
ATOM 635 C CA . PHE A 1 83 ? -8.190 4.283 -5.158 1.00 77.06 83 PHE A CA 1
ATOM 636 C C . PHE A 1 83 ? -8.477 5.023 -3.845 1.00 77.06 83 PHE A C 1
ATOM 638 O O . PHE A 1 83 ? -8.628 4.373 -2.808 1.00 77.06 83 PHE A O 1
ATOM 645 N N . LEU A 1 84 ? -8.494 6.358 -3.886 1.00 65.38 84 LEU A N 1
ATOM 646 C CA . LEU A 1 84 ? -8.729 7.243 -2.738 1.00 65.38 84 LEU A CA 1
ATOM 647 C C . LEU A 1 84 ? -10.069 7.958 -2.875 1.00 65.38 84 LEU A C 1
ATOM 649 O O . LEU A 1 84 ? -10.375 8.369 -4.018 1.00 65.38 84 LEU A O 1
#

Secondary structure (DSSP, 8-state):
---SHHHHHHHHHHHTTSS--------EEEEE-SSEEEEEETTT--EEEEEESS-SS-TTEEE--GGGS-GGGTTSS--EEE--

pLDDT: mean 77.83, std 16.02, range [38.5, 95.25]